Protein AF-A0A1I3KRQ9-F1 (afdb_monomer)

Organism: NCBI:txid163

Solvent-accessible surface area (backbone atoms only — not comparable to full-atom values): 11191 Å² total; per-residue (Å²): 138,81,68,93,77,85,56,80,88,85,50,60,51,63,89,48,97,87,51,89,76,46,45,77,52,62,78,90,46,48,70,56,54,50,51,55,53,48,51,56,50,50,58,53,49,50,56,52,51,53,54,51,50,55,53,50,52,52,50,43,45,51,74,69,71,41,95,78,37,89,73,39,72,62,50,58,58,73,72,45,56,69,77,57,49,76,75,56,83,71,96,55,71,44,75,67,53,45,51,49,56,63,68,68,60,85,80,77,56,81,84,78,61,94,88,55,74,91,39,64,32,91,88,68,48,77,45,95,42,73,69,51,34,54,49,53,42,48,34,55,75,68,72,46,64,70,41,72,29,51,71,39,77,43,97,86,78,48,76,44,66,44,70,72,46,48,81,79,71,55,73,73,67,78,79,116

pLDDT: mean 82.42, std 13.9, range [33.38, 98.5]

Foldseek 3Di:
DDDPPPDDDWDFDDPDPPDPPHHTDDPVVVVVVVVVVVVVVVVVVVVVVVVVVVVVVVVCVQAPVDPPRPNPLLVVLVPDDPVVNVVDDRPDDHPVRLLVVVLPDDDDADDDDPPQDQDAEPVGDGARDPVLNVVRNVCVVVVFRKDAQDWDQDPPRDTDTDRIDTPVRVVVVVPD

Mean predicted aligned error: 13.23 Å

Secondary structure (DSSP, 8-state):
---SSSSPPPEEE--STT-SS-EEEPGGGHHHHHHHHHHHHHHHHHHHHHHHHHHHHHHHIIIII-TT-TT-HHHHHHTS-HHHHTT---SS--HHHHHHHHHH-----PPPPTTS--EE-TT--EES-HHHHHHHHHHHHTT--EEES-EEEETTTEEEE-SEEEGGGGTTSS--

Structure (mmCIF, N/CA/C/O backbone):
data_AF-A0A1I3KRQ9-F1
#
_entry.id   AF-A0A1I3KRQ9-F1
#
loop_
_atom_site.group_PDB
_atom_site.id
_atom_site.type_symbol
_atom_site.label_atom_id
_atom_site.label_alt_id
_atom_site.label_comp_id
_atom_site.label_asym_id
_atom_site.label_entity_id
_atom_site.label_seq_id
_atom_site.pdbx_PDB_ins_code
_atom_site.Cartn_x
_atom_site.Cartn_y
_atom_site.Cartn_z
_atom_site.occupancy
_atom_site.B_iso_or_equiv
_atom_site.auth_seq_id
_atom_site.auth_comp_id
_atom_site.auth_asym_id
_atom_site.auth_atom_id
_atom_site.pdbx_PDB_model_num
ATOM 1 N N . MET A 1 1 ? -36.639 0.432 21.878 1.00 46.69 1 MET A N 1
ATOM 2 C CA . MET A 1 1 ? -37.384 -0.088 23.045 1.00 46.69 1 MET A CA 1
ATOM 3 C C . MET A 1 1 ? -38.781 0.508 23.009 1.00 46.69 1 MET A C 1
ATOM 5 O O . MET A 1 1 ? -38.935 1.674 23.346 1.00 46.69 1 MET A O 1
ATOM 9 N N . HIS A 1 2 ? -39.766 -0.253 22.535 1.00 47.41 2 HIS A N 1
ATOM 10 C CA . HIS A 1 2 ? -41.178 0.102 22.685 1.00 47.41 2 HIS A CA 1
ATOM 11 C C . HIS A 1 2 ? -41.722 -0.601 23.939 1.00 47.41 2 HIS A C 1
ATOM 13 O O . HIS A 1 2 ? -41.336 -1.747 24.175 1.00 47.41 2 HIS A O 1
ATOM 19 N N . PRO A 1 3 ? -42.541 0.062 24.774 1.00 51.75 3 PRO A N 1
ATOM 20 C CA . PRO A 1 3 ? -43.090 -0.562 25.968 1.00 51.75 3 PRO A CA 1
ATOM 21 C C . PRO A 1 3 ? -44.194 -1.557 25.594 1.00 51.75 3 PRO A C 1
ATOM 23 O O . PRO A 1 3 ? -45.058 -1.243 24.781 1.00 51.75 3 PRO A O 1
ATOM 26 N N . VAL A 1 4 ? -44.153 -2.737 26.214 1.00 57.66 4 VAL A N 1
ATOM 27 C CA . VAL A 1 4 ? -45.067 -3.863 25.957 1.00 57.66 4 VAL A CA 1
ATOM 28 C C . VAL A 1 4 ? -46.443 -3.666 26.626 1.00 57.66 4 VAL A C 1
ATOM 30 O O . VAL A 1 4 ? -47.417 -4.215 26.138 1.00 57.66 4 VAL A O 1
ATOM 33 N N . ASP A 1 5 ? -46.569 -2.789 27.638 1.00 66.31 5 ASP A N 1
ATOM 34 C CA . ASP A 1 5 ? -47.784 -2.704 28.482 1.00 66.31 5 ASP A CA 1
ATOM 35 C C . ASP A 1 5 ? -48.320 -1.276 28.742 1.00 66.31 5 ASP A C 1
ATOM 37 O O . ASP A 1 5 ? -48.966 -1.013 29.757 1.00 66.31 5 ASP A O 1
ATOM 41 N N . GLY A 1 6 ? -48.013 -0.291 27.889 1.00 73.19 6 GLY A N 1
ATOM 42 C CA . GLY A 1 6 ? -48.533 1.087 28.028 1.00 73.19 6 GLY A CA 1
ATOM 43 C C . GLY A 1 6 ? -48.025 1.888 29.245 1.00 73.19 6 GLY A C 1
ATOM 44 O O . GLY A 1 6 ? -48.286 3.086 29.349 1.00 73.19 6 GLY A O 1
ATOM 45 N N . ARG A 1 7 ? -47.252 1.273 30.150 1.00 75.81 7 ARG A N 1
ATOM 46 C CA . ARG A 1 7 ? -46.563 1.960 31.253 1.00 75.81 7 ARG A CA 1
ATOM 47 C C . ARG A 1 7 ? -45.268 2.617 30.760 1.00 75.81 7 ARG A C 1
ATOM 49 O O . ARG A 1 7 ? -44.547 2.019 29.957 1.00 75.81 7 ARG A O 1
ATOM 56 N N . PRO A 1 8 ? -44.936 3.831 31.237 1.00 79.00 8 PRO A N 1
ATOM 57 C CA . PRO A 1 8 ? -43.687 4.478 30.870 1.00 79.00 8 PRO A CA 1
ATOM 58 C C . PRO A 1 8 ? -42.493 3.660 31.392 1.00 79.00 8 PRO A C 1
ATOM 60 O O . PRO A 1 8 ? -42.564 3.118 32.498 1.00 79.00 8 PRO A O 1
ATOM 63 N N . PRO A 1 9 ? -41.392 3.579 30.627 1.00 84.94 9 PRO A N 1
ATOM 64 C CA . PRO A 1 9 ? -40.200 2.859 31.054 1.00 84.94 9 PRO A CA 1
ATOM 65 C C . PRO A 1 9 ? -39.627 3.463 32.342 1.00 84.94 9 PRO A C 1
ATOM 67 O O . PRO A 1 9 ? -39.559 4.687 32.491 1.00 84.94 9 PRO A O 1
ATOM 70 N N . GLN A 1 10 ? -39.211 2.592 33.261 1.00 89.12 10 GLN A N 1
ATOM 71 C CA . GLN A 1 10 ? -38.511 2.952 34.493 1.00 89.12 10 GLN A CA 1
ATOM 72 C C . GLN A 1 10 ? -37.015 2.696 34.319 1.00 89.12 10 GLN A C 1
ATOM 74 O O . GLN A 1 10 ? -36.618 1.723 33.678 1.00 89.12 10 GLN A O 1
ATOM 79 N N . PHE A 1 11 ? -36.186 3.574 34.879 1.00 91.12 11 PHE A N 1
ATOM 80 C CA . PHE A 1 11 ? -34.734 3.507 34.750 1.00 91.12 11 PHE A CA 1
ATOM 81 C C . PHE A 1 11 ? -34.100 3.326 36.123 1.00 91.12 11 PHE A C 1
ATOM 83 O O . PHE A 1 11 ? -34.493 3.989 37.080 1.00 91.12 11 PHE A O 1
ATOM 90 N N . TYR A 1 12 ? -33.101 2.455 36.198 1.00 90.94 12 TYR A N 1
ATOM 91 C CA . TYR A 1 12 ? -32.351 2.157 37.413 1.00 90.94 12 TYR A CA 1
ATOM 92 C C . TYR A 1 12 ? -30.858 2.337 37.128 1.00 90.94 12 TYR A C 1
ATOM 94 O O . TYR A 1 12 ? -30.375 1.969 36.057 1.00 90.94 12 TYR A O 1
ATOM 102 N N . HIS A 1 13 ? -30.128 2.938 38.066 1.00 90.38 13 HIS A N 1
ATOM 103 C CA . HIS A 1 13 ? -28.681 3.099 38.009 1.00 90.38 13 HIS A CA 1
ATOM 104 C C . HIS A 1 13 ? -28.016 2.009 38.844 1.00 90.38 13 HIS A C 1
ATOM 106 O O . HIS A 1 13 ? -28.200 1.962 40.058 1.00 90.38 13 HIS A O 1
ATOM 112 N N . ILE A 1 14 ? -27.218 1.163 38.199 1.00 88.62 14 ILE A N 1
ATOM 113 C CA . ILE A 1 14 ? -26.422 0.133 38.867 1.00 88.62 14 ILE A CA 1
ATOM 114 C C . ILE A 1 14 ? -24.979 0.631 38.937 1.00 88.62 14 ILE A C 1
ATOM 116 O O . ILE A 1 14 ? -24.331 0.821 37.908 1.00 88.62 14 ILE A O 1
ATOM 120 N N . THR A 1 15 ? -24.478 0.869 40.146 1.00 86.12 15 THR A N 1
ATOM 121 C CA . THR A 1 15 ? -23.106 1.354 40.386 1.00 86.12 15 THR A CA 1
ATOM 122 C C . THR A 1 15 ? -22.155 0.243 40.820 1.00 86.12 15 THR A C 1
ATOM 124 O O . THR A 1 15 ? -20.948 0.357 40.612 1.00 86.12 15 THR A O 1
ATOM 127 N N . ASN A 1 16 ? -22.685 -0.840 41.391 1.00 86.00 16 ASN A N 1
ATOM 128 C CA . ASN A 1 16 ? -21.923 -2.012 41.797 1.00 86.00 16 ASN A CA 1
ATOM 129 C C . ASN A 1 16 ? -22.242 -3.187 40.858 1.00 86.00 16 ASN A C 1
ATOM 131 O O . ASN A 1 16 ? -23.406 -3.562 40.757 1.00 86.00 16 ASN A O 1
ATOM 135 N N . PRO A 1 17 ? -21.242 -3.829 40.228 1.00 79.25 17 PRO A N 1
ATOM 136 C CA . PRO A 1 17 ? -21.456 -4.997 39.371 1.00 79.25 17 PRO A CA 1
ATOM 137 C C . PRO A 1 17 ? -22.166 -6.185 40.044 1.00 79.25 17 PRO A C 1
ATOM 139 O O . PRO A 1 17 ? -22.660 -7.062 39.344 1.00 79.25 17 PRO A O 1
ATOM 142 N N . LYS A 1 18 ? -22.185 -6.246 41.385 1.00 85.94 18 LYS A N 1
ATOM 143 C CA . LYS A 1 18 ? -22.876 -7.288 42.167 1.00 85.94 18 LYS A CA 1
ATOM 144 C C . LYS A 1 18 ? -24.315 -6.925 42.559 1.00 85.94 18 LYS A C 1
ATOM 146 O O . LYS A 1 18 ? -24.990 -7.747 43.170 1.00 85.94 18 LYS A O 1
ATOM 151 N N . ASP A 1 19 ? -24.758 -5.703 42.272 1.00 83.38 19 ASP A N 1
ATOM 152 C CA . ASP A 1 19 ? -26.120 -5.250 42.538 1.00 83.38 19 ASP A CA 1
ATOM 153 C C . ASP A 1 19 ? -26.996 -5.481 41.301 1.00 83.38 19 ASP A C 1
ATOM 155 O O . ASP A 1 19 ? -26.718 -4.965 40.220 1.00 83.38 19 ASP A O 1
ATOM 159 N N . PHE A 1 20 ? -28.052 -6.274 41.468 1.00 76.81 20 PHE A N 1
ATOM 160 C CA . PHE A 1 20 ? -29.004 -6.605 40.406 1.00 76.81 20 PHE A CA 1
ATOM 161 C C . PHE A 1 20 ? -30.272 -5.744 40.446 1.00 76.81 20 PHE A C 1
ATOM 163 O O . PHE A 1 20 ? -31.041 -5.761 39.487 1.00 76.81 20 PHE A O 1
ATOM 170 N N . ASN A 1 21 ? -30.493 -4.998 41.533 1.00 83.81 21 ASN A N 1
ATOM 171 C CA . ASN A 1 21 ? -31.710 -4.215 41.744 1.00 83.81 21 ASN A CA 1
ATOM 172 C C . ASN A 1 21 ? -31.504 -2.740 41.375 1.00 83.81 21 ASN A C 1
ATOM 174 O O . ASN A 1 21 ? -32.405 -2.124 40.806 1.00 83.81 21 ASN A O 1
ATOM 178 N N . GLY A 1 22 ? -30.313 -2.190 41.632 1.00 86.00 22 GLY A N 1
ATOM 179 C CA . GLY A 1 22 ? -29.959 -0.813 41.294 1.00 86.00 22 GLY A CA 1
ATOM 180 C C . GLY A 1 22 ? -30.810 0.246 42.003 1.00 86.00 22 GLY A C 1
ATOM 181 O O . GLY A 1 22 ? -31.779 -0.033 42.710 1.00 86.00 22 GLY A O 1
ATOM 182 N N . THR A 1 23 ? -30.467 1.513 41.783 1.00 90.56 23 THR A N 1
ATOM 183 C CA . THR A 1 23 ? -31.195 2.650 42.362 1.00 90.56 23 THR A CA 1
ATOM 184 C C . THR A 1 23 ? -32.102 3.286 41.318 1.00 90.56 23 THR A C 1
ATOM 186 O O . THR A 1 23 ? -31.624 3.725 40.272 1.00 90.56 23 THR A O 1
ATOM 189 N N . TYR A 1 24 ? -33.404 3.377 41.598 1.00 92.00 24 TYR A N 1
ATOM 190 C CA . TYR A 1 24 ? -34.361 4.034 40.703 1.00 92.00 24 TYR A CA 1
ATOM 191 C C . TYR A 1 24 ? -33.957 5.487 40.406 1.00 92.00 24 TYR A C 1
ATOM 193 O O . TYR A 1 24 ? -33.644 6.258 41.316 1.00 92.00 24 TYR A O 1
ATOM 201 N N . ILE A 1 25 ? -34.002 5.870 39.128 1.00 92.25 25 ILE A N 1
ATOM 202 C CA . ILE A 1 25 ? -33.733 7.230 38.660 1.00 92.25 25 ILE A CA 1
ATOM 203 C C . ILE A 1 25 ? -35.068 7.914 38.327 1.00 92.25 25 ILE A C 1
ATOM 205 O O . ILE A 1 25 ? -35.750 7.509 37.380 1.00 92.25 25 ILE A O 1
ATOM 209 N N . PRO A 1 26 ? -35.442 8.992 39.040 1.00 91.75 26 PRO A N 1
ATOM 210 C CA . PRO A 1 26 ? -36.660 9.735 38.751 1.00 91.75 26 PRO A CA 1
ATOM 211 C C . PRO A 1 26 ? -36.655 10.343 37.348 1.00 91.75 26 PRO A C 1
ATOM 213 O O . PRO A 1 26 ? -35.639 10.849 36.869 1.00 91.75 26 PRO A O 1
ATOM 216 N N . ARG A 1 27 ? -37.836 10.419 36.725 1.00 88.06 27 ARG A N 1
ATOM 217 C CA . ARG A 1 27 ? -38.019 10.976 35.372 1.00 88.06 27 ARG A CA 1
ATOM 218 C C . ARG A 1 27 ? -37.551 12.430 35.226 1.00 88.06 27 ARG A C 1
ATOM 220 O O . ARG A 1 27 ? -37.136 12.823 34.141 1.00 88.0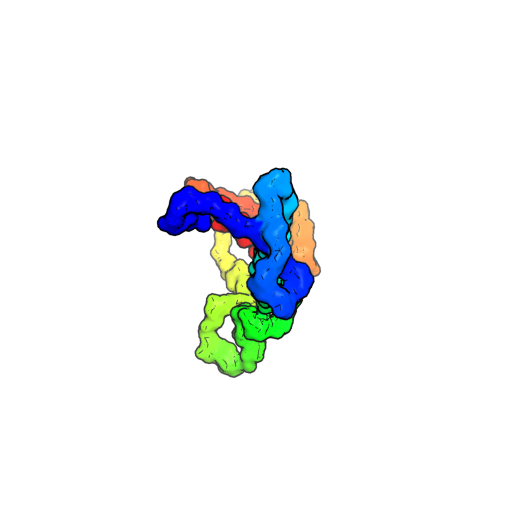6 27 ARG A O 1
ATOM 227 N N . ALA A 1 28 ? -37.564 13.211 36.308 1.00 92.25 28 ALA A N 1
ATOM 228 C CA . ALA A 1 28 ? -37.019 14.572 36.335 1.00 92.25 28 ALA A CA 1
ATOM 229 C C . ALA A 1 28 ? -35.516 14.620 35.989 1.00 92.25 28 ALA A C 1
ATOM 231 O O . ALA A 1 28 ? -35.032 15.615 35.459 1.00 92.25 28 ALA A O 1
ATOM 232 N N . GLN A 1 29 ? -34.783 13.523 36.211 1.00 93.56 29 GLN A N 1
ATOM 233 C CA . GLN A 1 29 ? -33.359 13.390 35.897 1.00 93.56 29 GLN A CA 1
ATOM 234 C C . GLN A 1 29 ? -33.117 12.800 34.495 1.00 93.56 29 GLN A C 1
ATOM 236 O O . GLN A 1 29 ? -32.121 12.120 34.251 1.00 93.56 29 GLN A O 1
ATOM 241 N N . ILE A 1 30 ? -34.008 13.062 33.534 1.00 91.00 30 ILE A N 1
ATOM 242 C CA . ILE A 1 30 ? -33.896 12.543 32.160 1.00 91.00 30 ILE A CA 1
ATOM 243 C C . ILE A 1 30 ? -32.568 12.904 31.480 1.00 91.00 30 ILE A C 1
ATOM 245 O O . ILE A 1 30 ? -32.048 12.127 30.682 1.00 91.00 30 ILE A O 1
ATOM 249 N N . SER A 1 31 ? -31.985 14.059 31.812 1.00 94.44 31 SER A N 1
ATOM 250 C CA . SER A 1 31 ? -30.666 14.470 31.323 1.00 94.44 31 SER A CA 1
ATOM 251 C C . SER A 1 31 ? -29.559 13.524 31.799 1.00 94.44 31 SER A C 1
ATOM 253 O O . SER A 1 31 ? -28.676 13.175 31.017 1.00 94.44 31 SER A O 1
ATOM 255 N N . PHE A 1 32 ? -29.629 13.058 33.047 1.00 93.88 32 PHE A N 1
ATOM 256 C CA . PHE A 1 32 ? -28.709 12.070 33.605 1.00 93.88 32 PHE A CA 1
ATOM 257 C C . PHE A 1 32 ? -28.902 10.693 32.955 1.00 93.88 32 PHE A C 1
ATOM 259 O O . PHE A 1 32 ? -27.924 10.081 32.530 1.00 93.88 32 PHE A O 1
ATOM 266 N N . ILE A 1 33 ? -30.155 10.260 32.764 1.00 93.00 33 ILE A N 1
ATOM 267 C CA . ILE A 1 33 ? -30.488 9.006 32.062 1.00 93.00 33 ILE A CA 1
ATOM 268 C C . ILE A 1 33 ? -29.899 9.001 30.643 1.00 93.00 33 ILE A C 1
ATOM 270 O O . ILE A 1 33 ? -29.242 8.039 30.250 1.00 93.00 33 ILE A O 1
ATOM 274 N N . LYS A 1 34 ? -30.068 10.097 29.888 1.00 94.50 34 LYS A N 1
ATOM 275 C CA . LYS A 1 34 ? -29.493 10.242 28.540 1.00 94.50 34 LYS A CA 1
ATOM 276 C C . LYS A 1 34 ? -27.967 10.145 28.551 1.00 94.50 34 LYS A C 1
ATOM 278 O O . LYS A 1 34 ? -27.408 9.455 27.708 1.00 94.50 34 LYS A O 1
ATOM 283 N N . LYS A 1 35 ? -27.295 10.792 29.512 1.00 96.38 35 LYS A N 1
ATOM 284 C CA . LYS A 1 35 ? -25.828 10.721 29.647 1.00 96.38 35 LYS A CA 1
ATOM 285 C C . LYS A 1 35 ? -25.343 9.302 29.949 1.00 96.38 35 LYS A C 1
ATOM 287 O O . LYS A 1 35 ? -24.351 8.875 29.367 1.00 96.38 35 LYS A O 1
ATOM 292 N N . LEU A 1 36 ? -26.035 8.567 30.822 1.00 94.19 36 LEU A N 1
ATOM 293 C CA . LEU A 1 36 ? -25.704 7.168 31.116 1.00 94.19 36 LEU A CA 1
ATOM 294 C C . LEU A 1 36 ? -25.883 6.271 29.888 1.00 94.19 36 LEU A C 1
ATOM 296 O O . LEU A 1 36 ? -24.985 5.497 29.567 1.00 94.19 36 LEU A O 1
ATOM 300 N N . ALA A 1 37 ? -27.005 6.414 29.179 1.00 93.50 37 ALA A N 1
ATOM 301 C CA . ALA A 1 37 ? -27.263 5.660 27.956 1.00 93.50 37 ALA A CA 1
ATOM 302 C C . ALA A 1 37 ? -26.220 5.963 26.867 1.00 93.50 37 ALA A C 1
ATOM 304 O O . ALA A 1 37 ? -25.706 5.041 26.237 1.00 93.50 37 ALA A O 1
ATOM 305 N N . GLN A 1 38 ? -25.860 7.239 26.692 1.00 97.31 38 GLN A N 1
ATOM 306 C CA . GLN A 1 38 ? -24.826 7.648 25.743 1.00 97.31 38 GLN A CA 1
ATOM 307 C C . GLN A 1 38 ? -23.463 7.057 26.115 1.00 97.31 38 GLN A C 1
ATOM 309 O O . GLN A 1 38 ? -22.798 6.485 25.264 1.00 97.31 38 GLN A O 1
ATOM 314 N N . LYS A 1 39 ? -23.079 7.106 27.397 1.00 96.06 39 LYS A N 1
ATOM 315 C CA . LYS A 1 39 ? -21.829 6.505 27.879 1.00 96.06 39 LYS A CA 1
ATOM 316 C C . LYS A 1 39 ? -21.749 5.007 27.560 1.00 96.06 39 LYS A C 1
ATOM 318 O O . LYS A 1 39 ? -20.704 4.549 27.112 1.00 96.06 39 LYS A O 1
ATOM 323 N N . ASP A 1 40 ? -22.813 4.239 27.803 1.00 94.31 40 ASP A N 1
ATOM 324 C CA . ASP A 1 40 ? -22.831 2.801 27.486 1.00 94.31 40 ASP A CA 1
ATOM 325 C C . ASP A 1 40 ? -22.696 2.547 25.977 1.00 94.31 40 ASP A C 1
ATOM 327 O O . ASP A 1 40 ? -21.906 1.698 25.553 1.00 94.31 40 ASP A O 1
ATOM 331 N N . TYR A 1 41 ? -23.415 3.324 25.162 1.00 97.50 41 TYR A N 1
ATOM 332 C CA . TYR A 1 41 ? -23.300 3.271 23.708 1.00 97.50 41 TYR A CA 1
ATOM 333 C C . TYR A 1 41 ? -21.873 3.588 23.236 1.00 97.50 41 TYR A C 1
ATOM 335 O O . TYR A 1 41 ? -21.283 2.797 22.499 1.00 97.50 41 TYR A O 1
ATOM 343 N N . ASP A 1 42 ? -21.289 4.688 23.712 1.00 98.31 42 ASP A N 1
ATOM 344 C CA . ASP A 1 42 ? -19.945 5.132 23.334 1.00 98.31 42 ASP A CA 1
ATOM 345 C C . ASP A 1 42 ? -18.884 4.100 23.726 1.00 98.31 42 ASP A C 1
ATOM 347 O O . ASP A 1 42 ? -17.990 3.799 22.939 1.00 98.31 42 ASP A O 1
ATOM 351 N N . LEU A 1 43 ? -18.996 3.481 24.908 1.00 97.62 43 LEU A N 1
ATOM 352 C CA . LEU A 1 43 ? -18.077 2.421 25.336 1.00 97.62 43 LEU A CA 1
ATOM 353 C C . LEU A 1 43 ? -18.135 1.192 24.421 1.00 97.62 43 LEU A C 1
ATOM 355 O O . LEU A 1 43 ? -17.101 0.580 24.141 1.00 97.62 43 LEU A O 1
ATOM 359 N N . LYS A 1 44 ? -19.327 0.818 23.943 1.00 97.94 44 LYS A N 1
ATOM 360 C CA . LYS A 1 44 ? -19.487 -0.270 22.964 1.00 97.94 44 LYS A CA 1
ATOM 361 C C . LYS A 1 44 ? -18.921 0.132 21.605 1.00 97.94 44 LYS A C 1
ATOM 363 O O . LYS A 1 44 ? -18.185 -0.651 21.005 1.00 97.94 44 LYS A O 1
ATOM 368 N N . LEU A 1 45 ? -19.202 1.355 21.160 1.00 98.19 45 LEU A N 1
ATOM 369 C CA . LEU A 1 45 ? -18.690 1.902 19.908 1.00 98.19 45 LEU A CA 1
ATOM 370 C C . LEU A 1 45 ? -17.158 1.942 19.899 1.00 98.19 45 LEU A C 1
ATOM 372 O O . LEU A 1 45 ? -16.550 1.464 18.947 1.00 98.19 45 LEU A O 1
ATOM 376 N N . ILE A 1 46 ? -16.524 2.413 20.977 1.00 98.50 46 ILE A N 1
ATOM 377 C CA . ILE A 1 46 ? -15.061 2.438 21.119 1.00 98.50 46 ILE A CA 1
ATOM 378 C C . ILE A 1 46 ? -14.472 1.037 20.940 1.00 98.50 46 ILE A C 1
ATOM 380 O O . ILE A 1 46 ? -13.502 0.882 20.203 1.00 98.50 46 ILE A O 1
ATOM 384 N N . LYS A 1 47 ? -15.059 0.001 21.554 1.00 98.00 47 LYS A N 1
ATOM 385 C CA . LYS A 1 47 ? -14.571 -1.381 21.395 1.00 98.00 47 LYS A CA 1
ATOM 386 C C . LYS A 1 47 ? -14.637 -1.852 19.941 1.00 98.00 47 LYS A C 1
ATOM 388 O O . LYS A 1 47 ? -13.700 -2.499 19.474 1.00 98.00 47 LYS A O 1
ATOM 393 N N . ILE A 1 48 ? -15.724 -1.521 19.240 1.00 98.25 48 ILE A N 1
ATOM 394 C CA . ILE A 1 48 ? -15.909 -1.851 17.820 1.00 98.25 48 ILE A CA 1
ATOM 395 C C . ILE A 1 48 ? -14.867 -1.119 16.970 1.00 98.25 48 ILE A C 1
ATOM 397 O O . ILE A 1 48 ? -14.139 -1.760 16.215 1.00 98.25 48 ILE A O 1
ATOM 401 N N . LEU A 1 49 ? -14.740 0.198 17.140 1.00 98.25 49 LEU A N 1
ATOM 402 C CA . LEU A 1 49 ? -13.787 1.019 16.391 1.00 98.25 49 LEU A CA 1
ATOM 403 C C . LEU A 1 49 ? -12.342 0.569 16.636 1.00 98.25 49 LEU A C 1
ATOM 405 O O . LEU A 1 49 ? -11.573 0.424 15.694 1.00 98.25 49 LEU A O 1
ATOM 409 N N . GLN A 1 50 ? -11.976 0.251 17.879 1.00 98.25 50 GLN A N 1
ATOM 410 C CA . GLN A 1 50 ? -10.651 -0.284 18.201 1.00 98.25 50 GLN A CA 1
ATOM 411 C C . GLN A 1 50 ? -10.378 -1.632 17.520 1.00 98.25 50 GLN A C 1
ATOM 413 O O . GLN A 1 50 ? -9.247 -1.895 17.116 1.00 98.25 50 GLN A O 1
ATOM 418 N N . ALA A 1 51 ? -11.383 -2.504 17.400 1.00 97.62 51 ALA A N 1
ATOM 419 C CA . ALA A 1 51 ? -11.231 -3.761 16.670 1.00 97.62 51 ALA A CA 1
ATOM 420 C C . ALA A 1 51 ? -11.032 -3.526 15.166 1.00 97.62 51 ALA A C 1
ATOM 422 O O . ALA A 1 51 ? -10.195 -4.192 14.560 1.00 97.62 51 ALA A O 1
ATOM 423 N N . GLN A 1 52 ? -11.750 -2.558 14.591 1.00 97.69 52 GLN A N 1
ATOM 424 C CA . GLN A 1 52 ? -11.599 -2.168 13.188 1.00 97.69 52 GLN A CA 1
ATOM 425 C C . GLN A 1 52 ? -10.218 -1.571 12.905 1.00 97.69 52 GLN A C 1
ATOM 427 O O . GLN A 1 52 ? -9.561 -2.011 11.967 1.00 97.69 52 GLN A O 1
ATOM 432 N N . VAL A 1 53 ? -9.742 -0.647 13.747 1.00 97.94 53 VAL A N 1
ATOM 433 C CA . VAL A 1 53 ? -8.397 -0.060 13.625 1.00 97.94 53 VAL A CA 1
ATOM 434 C C . VAL A 1 53 ? -7.329 -1.153 13.652 1.00 97.94 53 VAL A C 1
ATOM 436 O O . VAL A 1 53 ? -6.551 -1.257 12.713 1.00 97.94 53 VAL A O 1
ATOM 439 N N . ARG A 1 54 ? -7.371 -2.068 14.633 1.00 96.81 54 ARG A N 1
ATOM 440 C CA . ARG A 1 54 ? -6.421 -3.196 14.695 1.00 96.81 54 ARG A CA 1
ATOM 441 C C . ARG A 1 54 ? -6.442 -4.082 13.446 1.00 96.81 54 ARG A C 1
ATOM 443 O O . ARG A 1 54 ? -5.406 -4.618 13.062 1.00 96.81 54 ARG A O 1
ATOM 450 N N . ALA A 1 55 ? -7.613 -4.292 12.844 1.00 95.06 55 ALA A N 1
ATOM 451 C CA . ALA A 1 55 ? -7.730 -5.090 11.626 1.00 95.06 55 ALA A CA 1
ATOM 452 C C . ALA A 1 55 ? -7.095 -4.380 10.420 1.00 95.06 55 ALA A C 1
ATOM 454 O O . ALA A 1 55 ? -6.397 -5.026 9.638 1.00 95.06 55 ALA A O 1
ATOM 455 N 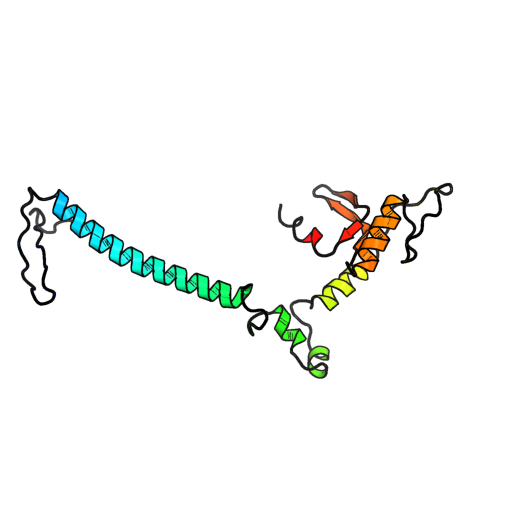N . LEU A 1 56 ? -7.302 -3.066 10.298 1.00 93.81 56 LEU A N 1
ATOM 456 C CA . LEU A 1 56 ? -6.693 -2.247 9.251 1.00 93.81 56 LEU A CA 1
ATOM 457 C C . LEU A 1 56 ? -5.174 -2.154 9.417 1.00 93.81 56 LEU A C 1
ATOM 459 O O . LEU A 1 56 ? -4.459 -2.390 8.448 1.00 93.81 56 LEU A O 1
ATOM 463 N N . ASP A 1 57 ? -4.683 -1.913 10.633 1.00 91.38 57 ASP A N 1
ATOM 464 C CA . ASP A 1 57 ? -3.244 -1.875 10.924 1.00 91.38 57 ASP A CA 1
ATOM 465 C C . ASP A 1 57 ? -2.573 -3.197 10.535 1.00 91.38 57 ASP A C 1
ATOM 467 O O . ASP A 1 57 ? -1.563 -3.214 9.836 1.00 91.38 57 ASP A O 1
ATOM 471 N N . LYS A 1 58 ? -3.196 -4.331 10.885 1.00 87.62 58 LYS A N 1
ATOM 472 C CA . LYS A 1 58 ? -2.702 -5.657 10.495 1.00 87.62 58 LYS A CA 1
ATOM 473 C C . LYS A 1 58 ? -2.662 -5.839 8.974 1.00 87.62 58 LYS A C 1
ATOM 475 O O . LYS A 1 58 ? -1.726 -6.448 8.460 1.00 87.62 58 LYS A O 1
ATOM 480 N N . LEU A 1 59 ? -3.671 -5.348 8.254 1.00 86.50 59 LEU A N 1
ATOM 481 C CA . LEU A 1 59 ? -3.712 -5.425 6.792 1.00 86.50 59 LEU A CA 1
ATOM 482 C C . LEU A 1 59 ? -2.595 -4.586 6.159 1.00 86.50 59 LEU A C 1
ATOM 484 O O . LEU A 1 59 ? -1.913 -5.061 5.247 1.00 86.50 59 LEU A O 1
ATOM 488 N N . ILE A 1 60 ? -2.395 -3.366 6.660 1.00 85.12 60 ILE A N 1
ATOM 489 C CA . ILE A 1 60 ? -1.322 -2.463 6.232 1.00 85.12 60 ILE A CA 1
ATOM 490 C C . ILE A 1 60 ? 0.042 -3.103 6.503 1.00 85.12 60 ILE A C 1
ATOM 492 O O . ILE A 1 60 ? 0.885 -3.134 5.609 1.00 85.12 60 ILE A O 1
ATOM 496 N N . ASP A 1 61 ? 0.246 -3.695 7.678 1.00 80.94 61 ASP A N 1
ATOM 497 C CA . ASP A 1 61 ? 1.509 -4.348 8.034 1.00 80.94 61 ASP A CA 1
ATOM 498 C C . ASP A 1 61 ? 1.849 -5.536 7.132 1.00 80.94 61 ASP A C 1
ATOM 500 O O . ASP A 1 61 ? 3.012 -5.732 6.767 1.00 80.94 61 ASP A O 1
ATOM 504 N N . ILE A 1 62 ? 0.839 -6.322 6.758 1.00 74.56 62 ILE A N 1
ATOM 505 C CA . ILE A 1 62 ? 0.992 -7.455 5.840 1.00 74.56 62 ILE A CA 1
ATOM 506 C C . ILE A 1 62 ? 1.302 -6.976 4.414 1.00 74.56 62 ILE A C 1
ATOM 508 O O . ILE A 1 62 ? 2.121 -7.593 3.729 1.00 74.56 62 ILE A O 1
ATOM 512 N N . SER A 1 63 ? 0.664 -5.890 3.972 1.00 70.12 63 SER A N 1
ATOM 513 C CA . SER A 1 63 ? 0.651 -5.493 2.556 1.00 70.12 63 SER A CA 1
ATOM 514 C C . SER A 1 63 ? 1.715 -4.447 2.198 1.00 70.12 63 SER A C 1
ATOM 516 O O . SER A 1 63 ? 2.299 -4.504 1.119 1.00 70.12 63 SER A O 1
ATOM 518 N N . LEU A 1 64 ? 1.988 -3.492 3.090 1.00 68.75 64 LEU A N 1
ATOM 519 C CA . LEU A 1 64 ? 2.741 -2.268 2.791 1.00 68.75 64 LEU A CA 1
ATOM 520 C C . LEU A 1 64 ? 4.013 -2.132 3.637 1.00 68.75 64 LEU A C 1
ATOM 522 O O . LEU A 1 64 ? 5.072 -1.832 3.088 1.00 68.75 64 LEU A O 1
ATOM 526 N N . SER A 1 65 ? 3.938 -2.377 4.949 1.00 61.09 65 SER A N 1
ATOM 527 C CA . SER A 1 65 ? 4.989 -1.931 5.881 1.00 61.09 65 SER A CA 1
ATOM 528 C C . SER A 1 65 ? 6.236 -2.815 5.935 1.00 61.09 65 SER A C 1
ATOM 530 O O . SER A 1 65 ? 7.293 -2.342 6.348 1.00 61.09 65 SER A O 1
ATOM 532 N N . LYS A 1 66 ? 6.152 -4.098 5.556 1.00 61.28 66 LYS A N 1
ATOM 533 C CA . LYS A 1 66 ? 7.288 -5.024 5.693 1.00 61.28 66 LYS A CA 1
ATOM 534 C C . LYS A 1 66 ? 7.905 -5.371 4.336 1.00 61.28 66 LYS A C 1
ATOM 536 O O . LYS A 1 66 ? 7.245 -6.045 3.539 1.00 61.28 66 LYS A O 1
ATOM 541 N N . PRO A 1 67 ? 9.165 -4.969 4.064 1.00 56.97 67 PRO A N 1
ATOM 542 C CA . PRO A 1 67 ? 9.871 -5.392 2.858 1.00 56.97 67 PRO A CA 1
ATOM 543 C C . PRO A 1 67 ? 10.051 -6.913 2.813 1.00 56.97 67 PRO A C 1
ATOM 545 O O . PRO A 1 67 ? 10.068 -7.460 1.723 1.00 56.97 67 PRO A O 1
ATOM 548 N N . ASP A 1 68 ? 10.058 -7.598 3.961 1.00 56.06 68 ASP A N 1
ATOM 549 C CA . ASP A 1 68 ? 10.219 -9.056 4.043 1.00 56.06 68 ASP A CA 1
ATOM 550 C C . ASP A 1 68 ? 8.912 -9.836 4.246 1.00 56.06 68 ASP A C 1
ATOM 552 O O . ASP A 1 68 ? 8.953 -11.044 4.488 1.00 56.06 68 ASP A O 1
ATOM 556 N N . SER A 1 69 ? 7.749 -9.188 4.121 1.00 60.12 69 SER A N 1
ATOM 557 C CA . SER A 1 69 ? 6.447 -9.863 4.189 1.00 60.12 69 SER A CA 1
ATOM 558 C C . SER A 1 69 ? 6.395 -11.043 3.209 1.00 60.12 69 SER A C 1
ATOM 560 O O . SER A 1 69 ? 6.432 -10.860 1.994 1.00 60.12 69 SER A O 1
ATOM 562 N N . GLU A 1 70 ? 6.281 -12.267 3.738 1.00 58.41 70 GLU A N 1
ATOM 563 C CA . GLU A 1 70 ? 6.132 -13.511 2.960 1.00 58.41 70 GLU A CA 1
ATOM 564 C C . GLU A 1 70 ? 4.887 -13.516 2.058 1.00 58.41 70 GLU A C 1
ATOM 566 O O . GLU A 1 70 ? 4.740 -14.383 1.201 1.00 58.41 70 GLU A O 1
ATOM 571 N N . LEU A 1 71 ? 3.991 -12.544 2.244 1.00 63.31 71 LEU A N 1
ATOM 572 C CA . LEU A 1 71 ? 2.702 -12.445 1.572 1.00 63.31 71 LEU A CA 1
ATOM 573 C C . LEU A 1 71 ? 2.723 -11.497 0.361 1.00 63.31 71 LEU A C 1
ATOM 575 O O . LEU A 1 71 ? 1.695 -11.340 -0.298 1.00 63.31 71 LEU A O 1
ATOM 579 N N . LYS A 1 72 ? 3.868 -10.880 0.026 1.00 70.69 72 LYS A N 1
ATOM 580 C CA . LYS A 1 72 ? 3.997 -10.096 -1.212 1.00 70.69 72 LYS A CA 1
ATOM 581 C C . LYS A 1 72 ? 4.099 -11.025 -2.419 1.00 70.69 72 LYS A C 1
ATOM 583 O O . LYS A 1 72 ? 5.099 -11.717 -2.597 1.00 70.69 72 LYS A O 1
ATOM 588 N N . ILE A 1 73 ? 3.080 -10.986 -3.277 1.00 74.81 73 ILE A N 1
ATOM 589 C CA . ILE A 1 73 ? 2.998 -11.794 -4.507 1.00 74.81 73 ILE A CA 1
ATOM 590 C C . ILE A 1 73 ? 4.245 -11.593 -5.386 1.00 74.81 73 ILE A C 1
ATOM 592 O O . ILE A 1 73 ? 4.823 -12.567 -5.863 1.00 74.81 73 ILE A O 1
ATOM 596 N N . GLU A 1 74 ? 4.720 -10.352 -5.503 1.00 70.44 74 GLU A N 1
ATOM 597 C CA . GLU A 1 74 ? 5.921 -9.971 -6.264 1.00 70.44 74 GLU A CA 1
ATOM 598 C C . GLU A 1 74 ? 7.195 -10.692 -5.787 1.00 70.44 74 GLU A C 1
ATOM 600 O O . GLU A 1 74 ? 8.098 -10.977 -6.574 1.00 70.44 74 GLU A O 1
ATOM 605 N N . GLN A 1 75 ? 7.272 -11.028 -4.495 1.00 75.25 75 GLN A N 1
ATOM 606 C CA . GLN A 1 75 ? 8.444 -11.669 -3.898 1.00 75.25 75 GLN A CA 1
ATOM 607 C C . GLN A 1 75 ? 8.395 -13.195 -3.951 1.00 75.25 75 GLN A C 1
ATOM 609 O O . GLN A 1 75 ? 9.418 -13.851 -3.747 1.00 75.25 75 GLN A O 1
ATOM 614 N N . LEU A 1 76 ? 7.228 -13.777 -4.240 1.00 80.94 76 LEU A N 1
ATOM 615 C CA . LEU A 1 76 ? 7.063 -15.226 -4.282 1.00 80.94 76 LEU A CA 1
ATOM 616 C C . LEU A 1 76 ? 7.978 -15.852 -5.337 1.00 80.94 76 LEU A C 1
ATOM 618 O O . LEU A 1 76 ? 8.656 -16.831 -5.047 1.00 80.94 76 LEU A O 1
ATOM 622 N N . TYR A 1 77 ? 8.024 -15.272 -6.540 1.00 83.31 77 TYR A N 1
ATOM 623 C CA . TYR A 1 77 ? 8.878 -15.764 -7.621 1.00 83.31 77 TYR A CA 1
ATOM 624 C C . TYR A 1 77 ? 10.360 -15.496 -7.340 1.00 83.31 77 TYR A C 1
ATOM 626 O O . TYR A 1 77 ? 11.177 -16.410 -7.452 1.00 83.31 77 TYR A O 1
ATOM 634 N N . SER A 1 78 ? 10.721 -14.276 -6.926 1.00 79.62 78 SER A N 1
ATOM 635 C CA . SER A 1 78 ? 12.124 -13.873 -6.747 1.00 79.62 78 SER A CA 1
ATOM 636 C C . SER A 1 78 ? 12.846 -14.638 -5.633 1.00 79.62 78 SER A C 1
ATOM 638 O O . SER A 1 78 ? 14.045 -14.879 -5.748 1.00 79.62 78 SER A O 1
ATOM 640 N N . ARG A 1 79 ? 12.124 -15.090 -4.598 1.00 81.50 79 ARG A N 1
ATOM 641 C CA . ARG A 1 79 ? 12.670 -15.919 -3.507 1.00 81.50 79 ARG A CA 1
ATOM 642 C C . ARG A 1 79 ? 12.869 -17.394 -3.879 1.00 81.50 79 ARG A C 1
ATOM 644 O O . ARG A 1 79 ? 13.494 -18.130 -3.115 1.00 81.50 79 ARG A O 1
ATOM 651 N N . MET A 1 80 ? 12.334 -17.867 -5.007 1.00 85.62 80 MET A N 1
ATOM 652 C CA . MET A 1 80 ? 12.529 -19.256 -5.435 1.00 85.62 80 MET A CA 1
ATOM 653 C C . MET A 1 80 ? 13.946 -19.499 -5.957 1.00 85.62 80 MET A C 1
ATOM 655 O O . MET A 1 80 ? 14.586 -18.624 -6.528 1.00 85.62 80 MET A O 1
ATOM 659 N N . ILE A 1 81 ? 14.414 -20.743 -5.839 1.00 90.19 81 ILE A N 1
ATOM 660 C CA . ILE A 1 81 ? 15.651 -21.165 -6.501 1.00 90.19 81 ILE A CA 1
ATOM 661 C C . ILE A 1 81 ? 15.515 -21.071 -8.028 1.00 90.19 81 ILE A C 1
ATOM 663 O O . ILE A 1 81 ? 14.465 -21.395 -8.593 1.00 90.19 81 ILE A O 1
ATOM 667 N N . SER A 1 82 ? 16.604 -20.701 -8.701 1.00 87.12 82 SER A N 1
ATOM 668 C CA . SER A 1 82 ? 16.634 -20.453 -10.151 1.00 87.12 82 SER A CA 1
ATOM 669 C C . SER A 1 82 ? 16.129 -21.633 -10.990 1.00 87.12 82 SER A C 1
ATOM 671 O O . SER A 1 82 ? 15.447 -21.438 -11.993 1.00 87.12 82 SER A O 1
ATOM 673 N N . THR A 1 83 ? 16.390 -22.874 -10.566 1.00 90.38 83 THR A N 1
ATOM 674 C CA . THR A 1 83 ? 15.882 -24.075 -11.246 1.00 90.38 83 THR A CA 1
ATOM 675 C C . THR A 1 83 ? 14.356 -24.134 -11.258 1.00 90.38 83 THR A C 1
ATOM 677 O O . THR A 1 83 ? 13.781 -24.522 -12.266 1.00 90.38 83 THR A O 1
ATOM 680 N N . ARG A 1 84 ? 13.686 -23.734 -10.168 1.00 89.50 84 ARG A N 1
ATOM 681 C CA . ARG A 1 84 ? 12.215 -23.713 -10.098 1.00 89.50 84 ARG A CA 1
ATOM 682 C C . ARG A 1 84 ? 11.623 -22.524 -10.837 1.00 89.50 84 ARG A C 1
ATOM 684 O O . ARG A 1 84 ? 10.607 -22.696 -11.495 1.00 89.50 84 ARG A O 1
ATOM 691 N N . GLN A 1 85 ? 12.275 -21.364 -10.769 1.00 88.19 85 GLN A N 1
ATOM 692 C CA . GLN A 1 85 ? 11.874 -20.176 -11.529 1.00 88.19 85 GLN A CA 1
ATOM 693 C C . GLN A 1 85 ? 11.741 -20.485 -13.027 1.00 88.19 85 GLN A C 1
ATOM 695 O O . GLN A 1 85 ? 10.739 -20.140 -13.637 1.00 88.19 85 GLN A O 1
ATOM 700 N N . LYS A 1 86 ? 12.686 -21.246 -13.596 1.00 87.69 86 LYS A N 1
ATOM 701 C CA . LYS A 1 86 ? 12.657 -21.672 -15.009 1.00 87.69 86 LYS A CA 1
ATOM 702 C C . LYS A 1 86 ? 11.500 -22.612 -15.383 1.00 87.69 86 LYS A C 1
ATOM 704 O O . LYS A 1 86 ? 11.286 -22.843 -16.567 1.00 87.69 86 LYS A O 1
ATOM 709 N N . LEU A 1 87 ? 10.799 -23.190 -14.407 1.00 90.75 87 LEU A N 1
ATOM 710 C CA . LEU A 1 87 ? 9.727 -24.169 -14.626 1.00 90.75 87 LEU A CA 1
ATOM 711 C C . LEU A 1 87 ? 8.324 -23.574 -14.470 1.00 90.75 87 LEU A C 1
ATOM 713 O O . LEU A 1 87 ? 7.343 -24.289 -14.663 1.00 90.75 87 LEU A O 1
ATOM 717 N N . ILE A 1 88 ? 8.212 -22.303 -14.087 1.00 87.94 88 ILE A N 1
ATOM 718 C CA . ILE A 1 88 ? 6.930 -21.654 -13.812 1.00 87.94 88 ILE A CA 1
ATOM 719 C C . ILE A 1 88 ? 6.821 -20.335 -14.567 1.00 87.94 88 ILE A C 1
ATOM 721 O O . ILE A 1 88 ? 7.818 -19.673 -14.839 1.00 87.94 88 ILE A O 1
ATOM 725 N N . VAL A 1 89 ? 5.588 -19.932 -14.855 1.00 83.50 89 VAL A N 1
ATOM 726 C CA . VAL A 1 89 ? 5.279 -18.590 -15.350 1.00 83.50 89 VAL A CA 1
ATOM 727 C C . VAL A 1 89 ? 4.747 -17.786 -14.162 1.00 83.50 89 VAL A C 1
ATOM 729 O O . VAL A 1 89 ? 3.712 -18.167 -13.607 1.00 83.50 89 VAL A O 1
ATOM 732 N N . PRO A 1 90 ? 5.449 -16.736 -13.702 1.00 83.75 90 PRO A N 1
ATOM 733 C CA . PRO A 1 90 ? 4.971 -15.940 -12.581 1.00 83.75 90 PRO A CA 1
ATOM 734 C C . PRO A 1 90 ? 3.717 -15.144 -12.967 1.00 83.75 90 PRO A C 1
ATOM 736 O O . PRO A 1 90 ? 3.576 -14.697 -14.101 1.00 83.75 90 PRO A O 1
ATOM 739 N N . VAL A 1 91 ? 2.807 -14.950 -12.006 1.00 82.81 91 VAL A N 1
ATOM 740 C CA . VAL A 1 91 ? 1.576 -14.156 -12.206 1.00 82.81 91 VAL A CA 1
ATOM 741 C C . VAL A 1 91 ? 1.859 -12.654 -12.330 1.00 82.81 91 VAL A C 1
ATOM 743 O O . VAL A 1 91 ? 1.108 -11.928 -12.972 1.00 82.81 91 VAL A O 1
ATOM 746 N N . THR A 1 92 ? 2.956 -12.194 -11.730 1.00 80.31 92 THR A N 1
ATOM 747 C CA . THR A 1 92 ? 3.462 -10.822 -11.812 1.00 80.31 92 THR A CA 1
ATOM 748 C C . THR A 1 92 ? 4.920 -10.856 -12.236 1.00 80.31 92 THR A C 1
ATOM 750 O O . THR A 1 92 ? 5.689 -11.676 -11.730 1.00 80.31 92 THR A O 1
ATOM 753 N N . LEU A 1 93 ? 5.316 -9.945 -13.119 1.00 78.94 93 LEU A N 1
ATOM 754 C CA . LEU A 1 93 ? 6.721 -9.748 -13.460 1.00 78.94 93 LEU A CA 1
ATOM 755 C C . LEU A 1 93 ? 7.480 -9.232 -12.236 1.00 78.94 93 LEU A C 1
ATOM 757 O O . LEU A 1 93 ? 6.947 -8.454 -11.447 1.00 78.94 93 LEU A O 1
ATOM 761 N N . THR A 1 94 ? 8.734 -9.647 -12.088 1.00 78.12 94 THR A N 1
ATOM 762 C CA . THR A 1 94 ? 9.650 -8.951 -11.173 1.00 78.12 94 THR A CA 1
ATOM 763 C C . THR A 1 94 ? 9.986 -7.566 -11.730 1.00 78.12 94 THR A C 1
ATOM 765 O O . THR A 1 94 ? 9.932 -7.372 -12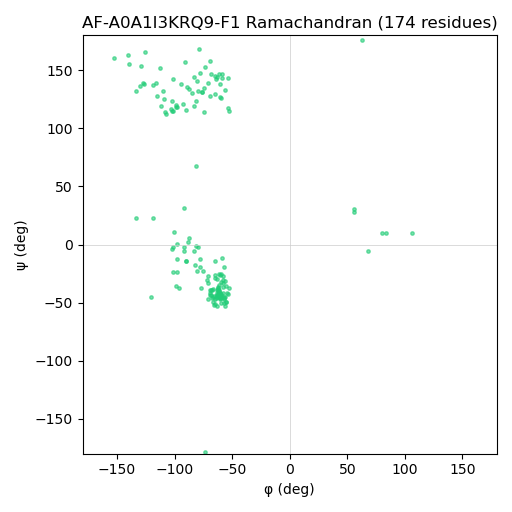.942 1.00 78.12 94 THR A O 1
ATOM 768 N N . ASP A 1 95 ? 10.412 -6.622 -10.888 1.00 75.81 95 ASP A N 1
ATOM 769 C CA . ASP A 1 95 ? 10.817 -5.275 -11.334 1.00 75.81 95 ASP A CA 1
ATOM 770 C C . ASP A 1 95 ? 11.867 -5.306 -12.454 1.00 75.81 95 ASP A C 1
ATOM 772 O O . ASP A 1 95 ? 11.818 -4.505 -13.390 1.00 75.81 95 ASP A O 1
ATOM 776 N N . ALA A 1 96 ? 12.805 -6.255 -12.379 1.00 78.62 96 ALA A N 1
ATOM 777 C CA . ALA A 1 96 ? 13.832 -6.456 -13.394 1.00 78.62 96 ALA A CA 1
ATOM 778 C C . ALA A 1 96 ? 13.226 -6.929 -14.724 1.00 78.62 96 ALA A C 1
ATOM 780 O O . ALA A 1 96 ? 13.496 -6.321 -15.756 1.00 78.62 96 ALA A O 1
ATOM 781 N N . GLN A 1 97 ? 12.364 -7.953 -14.689 1.00 81.38 97 GLN A N 1
ATOM 782 C CA . GLN A 1 97 ? 11.664 -8.450 -15.881 1.00 81.38 97 GLN A CA 1
ATOM 783 C C . GLN A 1 97 ? 10.752 -7.379 -16.480 1.00 81.38 97 GLN A C 1
ATOM 785 O O . GLN A 1 97 ? 10.776 -7.163 -17.683 1.00 81.38 97 GLN A O 1
ATOM 790 N N . TYR A 1 98 ? 10.000 -6.654 -15.648 1.00 84.62 98 TYR A N 1
ATOM 791 C CA . TYR A 1 98 ? 9.156 -5.552 -16.099 1.00 84.62 98 TYR A CA 1
ATOM 792 C C . TYR A 1 98 ? 9.983 -4.454 -16.768 1.00 84.62 98 TYR A C 1
ATOM 794 O O . TYR A 1 98 ? 9.618 -3.972 -17.835 1.00 84.62 98 TYR A O 1
ATOM 802 N N . THR A 1 99 ? 11.112 -4.065 -16.170 1.00 83.25 99 THR A N 1
ATOM 803 C CA . THR A 1 99 ? 12.002 -3.050 -16.748 1.00 83.25 99 THR A CA 1
ATOM 804 C C . THR A 1 99 ? 12.589 -3.519 -18.075 1.00 83.25 99 THR A C 1
ATOM 806 O O . THR A 1 99 ? 12.618 -2.740 -19.024 1.00 83.25 99 THR A O 1
ATOM 809 N N . GLU A 1 100 ? 13.024 -4.776 -18.158 1.00 84.75 100 GLU A N 1
ATOM 810 C CA . GLU A 1 100 ? 13.561 -5.381 -19.377 1.00 84.75 100 GLU A CA 1
ATOM 811 C C . GLU A 1 100 ? 12.503 -5.445 -20.484 1.00 84.75 100 GLU A C 1
ATOM 813 O O . GLU A 1 100 ? 12.718 -4.913 -21.573 1.00 84.75 100 GLU A O 1
ATOM 818 N N . GLU A 1 101 ? 11.328 -6.012 -20.202 1.00 86.62 101 GLU A N 1
ATOM 819 C CA . GLU A 1 101 ? 10.207 -6.058 -21.144 1.00 86.62 101 GLU A CA 1
ATOM 820 C C . GLU A 1 101 ? 9.801 -4.652 -21.586 1.00 86.62 101 GLU A C 1
ATOM 822 O O . GLU A 1 101 ? 9.593 -4.397 -22.773 1.00 86.62 101 GLU A O 1
ATOM 827 N N . TRP A 1 102 ? 9.760 -3.700 -20.653 1.00 87.44 102 TRP A N 1
ATOM 828 C CA . TRP A 1 102 ? 9.453 -2.314 -20.959 1.00 87.44 102 TRP A CA 1
ATOM 829 C C . TRP A 1 102 ? 10.550 -1.663 -21.816 1.00 87.44 102 TRP A C 1
ATOM 831 O O . TRP A 1 102 ? 10.246 -0.918 -22.741 1.00 87.44 102 TRP A O 1
ATOM 841 N N . GLN A 1 103 ? 11.830 -1.930 -21.606 1.00 84.25 103 GLN A N 1
ATOM 842 C CA . GLN A 1 103 ? 12.869 -1.369 -22.475 1.00 84.25 103 GLN A CA 1
ATOM 843 C C . GLN A 1 103 ? 12.900 -2.014 -23.867 1.00 84.25 103 GLN A C 1
ATOM 845 O O . GLN A 1 103 ? 13.216 -1.323 -24.833 1.00 84.25 103 GLN A O 1
ATOM 850 N N . ASN A 1 104 ? 12.527 -3.291 -23.973 1.00 86.00 104 ASN A N 1
ATOM 851 C CA . ASN A 1 104 ? 12.611 -4.078 -25.206 1.00 86.00 104 ASN A CA 1
ATOM 852 C C . ASN A 1 104 ? 11.431 -3.888 -26.172 1.00 86.00 104 ASN A C 1
ATOM 854 O O . ASN A 1 104 ? 11.463 -4.414 -27.286 1.00 86.00 104 ASN A O 1
ATOM 858 N N . VAL A 1 105 ? 10.393 -3.136 -25.793 1.00 87.31 105 VAL A N 1
ATOM 859 C CA . VAL A 1 105 ? 9.333 -2.757 -26.740 1.00 87.31 105 VAL A CA 1
ATOM 860 C C . VAL A 1 105 ? 9.950 -1.943 -27.874 1.00 87.31 105 VAL A C 1
ATOM 862 O O . VAL A 1 105 ? 10.601 -0.940 -27.623 1.00 87.31 105 VAL A O 1
ATOM 865 N N . SER A 1 106 ? 9.715 -2.327 -29.127 1.00 85.12 106 SER A N 1
ATOM 866 C CA . SER A 1 106 ? 10.089 -1.520 -30.291 1.00 85.12 106 SER A CA 1
ATOM 867 C C . SER A 1 106 ? 8.962 -0.556 -30.664 1.00 85.12 106 SER A C 1
ATOM 869 O O . SER A 1 106 ? 7.804 -0.967 -30.743 1.00 85.12 106 SER A O 1
ATOM 871 N N . TRP A 1 107 ? 9.285 0.701 -30.961 1.00 88.06 107 TRP A N 1
ATOM 872 C CA . TRP A 1 107 ? 8.327 1.685 -31.473 1.00 88.06 107 TRP A CA 1
ATOM 873 C C . TRP A 1 107 ? 8.962 2.557 -32.555 1.00 88.06 107 TRP A C 1
ATOM 875 O O . TRP A 1 107 ? 10.183 2.628 -32.684 1.00 88.06 107 TRP A O 1
ATOM 885 N N . GLN A 1 108 ? 8.120 3.243 -33.324 1.00 81.81 108 GLN A N 1
ATOM 886 C CA . GLN A 1 108 ? 8.567 4.257 -34.272 1.00 81.81 108 GLN A CA 1
ATOM 887 C C . GLN A 1 108 ? 8.427 5.643 -33.636 1.00 81.81 108 GLN A C 1
ATOM 889 O O . GLN A 1 108 ? 7.333 6.060 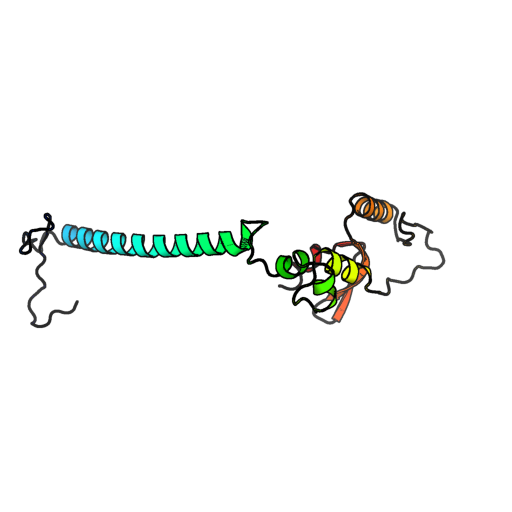-33.250 1.00 81.81 108 GLN A O 1
ATOM 894 N N . GLY A 1 109 ? 9.558 6.337 -33.491 1.00 79.81 109 GLY A N 1
ATOM 895 C CA . GLY A 1 109 ? 9.592 7.769 -33.187 1.00 79.81 109 GLY A CA 1
ATOM 896 C C . GLY A 1 109 ? 9.201 8.601 -34.412 1.00 79.81 109 GLY A C 1
ATOM 897 O O . GLY A 1 109 ? 8.907 8.052 -35.478 1.00 79.81 109 GLY A O 1
ATOM 898 N N . ARG A 1 110 ? 9.208 9.935 -34.297 1.00 82.56 110 ARG A N 1
ATOM 899 C CA . ARG A 1 110 ? 8.927 10.769 -35.480 1.00 82.56 110 ARG A CA 1
ATOM 900 C C . ARG A 1 110 ? 10.162 10.840 -36.375 1.00 82.56 110 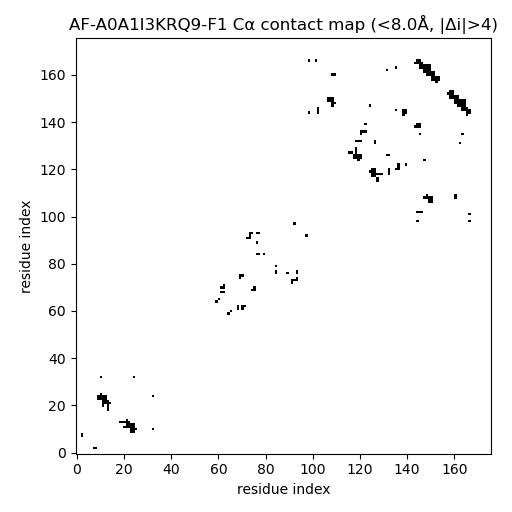ARG A C 1
ATOM 902 O O . ARG A 1 110 ? 11.294 10.855 -35.892 1.00 82.56 110 ARG A O 1
ATOM 909 N N . SER A 1 111 ? 9.940 10.938 -37.681 1.00 83.38 111 SER A N 1
ATOM 910 C CA . SER A 1 111 ? 11.012 11.083 -38.665 1.00 83.38 111 SER A CA 1
ATOM 911 C C . SER A 1 111 ? 11.860 12.333 -38.408 1.00 83.38 111 SER A C 1
ATOM 913 O O . SER A 1 111 ? 11.346 13.387 -38.019 1.00 83.38 111 SER A O 1
ATOM 915 N N . PHE A 1 112 ? 13.164 12.226 -38.657 1.00 82.50 112 PHE A N 1
ATOM 916 C CA . PHE A 1 112 ? 14.071 13.372 -38.656 1.00 82.50 112 PHE A CA 1
ATOM 917 C C . PHE A 1 112 ? 14.089 14.015 -40.048 1.00 82.50 112 PHE A C 1
ATOM 919 O O . PHE A 1 112 ? 14.213 13.280 -41.024 1.00 82.50 112 PHE A O 1
ATOM 926 N N . PRO A 1 113 ? 13.993 15.351 -40.158 1.00 82.50 113 PRO A N 1
ATOM 927 C CA . PRO A 1 113 ? 14.293 16.053 -41.403 1.00 82.50 113 PRO A CA 1
ATOM 928 C C . PRO A 1 113 ? 15.737 15.789 -41.849 1.00 82.50 113 PRO A C 1
ATOM 930 O O . PRO A 1 113 ? 16.630 15.691 -41.000 1.00 82.50 113 PRO A O 1
ATOM 933 N N . ASP A 1 114 ? 15.977 15.741 -43.160 1.00 75.81 114 ASP A N 1
ATOM 934 C CA . ASP A 1 114 ? 17.306 15.469 -43.730 1.00 75.81 114 ASP A CA 1
ATOM 935 C C . ASP A 1 114 ? 18.360 16.503 -43.293 1.00 75.81 114 ASP A C 1
ATOM 937 O O . ASP A 1 114 ? 19.517 16.163 -43.058 1.00 75.81 114 ASP A O 1
ATOM 941 N N . GLU A 1 115 ? 17.941 17.752 -43.077 1.00 77.25 115 GLU A N 1
ATOM 942 C CA . GLU A 1 115 ? 18.800 18.869 -42.654 1.00 77.25 115 GLU A CA 1
ATOM 943 C C . GLU A 1 115 ? 18.945 19.001 -41.123 1.00 77.25 115 GLU A C 1
ATOM 945 O O . GLU A 1 115 ? 19.585 19.930 -40.624 1.00 77.25 115 GLU A O 1
ATOM 950 N N . ALA A 1 116 ? 18.336 18.104 -40.338 1.00 72.75 116 ALA A N 1
ATOM 951 C CA . ALA A 1 116 ? 18.337 18.236 -38.884 1.00 72.75 116 ALA A CA 1
ATOM 952 C C . ALA A 1 116 ? 19.730 17.957 -38.278 1.00 72.75 116 ALA A C 1
ATOM 954 O O . ALA A 1 116 ? 20.368 16.962 -38.640 1.00 72.75 116 ALA A O 1
ATOM 955 N N . PRO A 1 117 ? 20.179 18.744 -37.280 1.00 73.12 117 PRO A N 1
ATOM 956 C CA . PRO A 1 117 ? 21.446 18.503 -36.594 1.00 73.12 117 PRO A CA 1
ATOM 957 C C . PRO A 1 117 ? 21.564 17.076 -36.031 1.00 73.12 117 PRO A C 1
ATOM 959 O 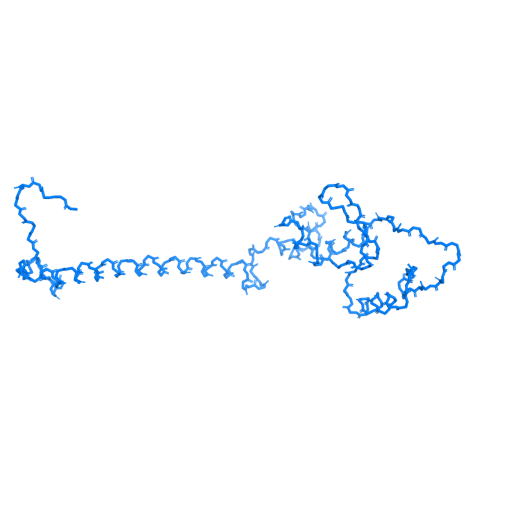O . PRO A 1 117 ? 20.596 16.498 -35.531 1.00 73.12 117 PRO A O 1
ATOM 962 N N . GLY A 1 118 ? 22.769 16.507 -36.093 1.00 78.69 118 GLY A N 1
ATOM 963 C CA . GLY A 1 118 ? 23.091 15.185 -35.546 1.00 78.69 118 GLY A CA 1
ATOM 964 C C . GLY A 1 118 ? 23.364 15.224 -34.042 1.00 78.69 118 GLY A C 1
ATOM 965 O O . GLY A 1 118 ? 24.504 15.051 -33.622 1.00 78.69 118 GLY A O 1
ATOM 966 N N . PHE A 1 119 ? 22.345 15.500 -33.226 1.00 87.31 119 PHE A N 1
ATOM 967 C CA . PHE A 1 119 ? 22.454 15.371 -31.772 1.00 87.31 119 PHE A CA 1
ATOM 968 C C . PHE A 1 119 ? 22.264 13.912 -31.367 1.00 87.31 119 PHE A C 1
ATOM 970 O O . PHE A 1 119 ? 21.221 13.336 -31.671 1.00 87.31 119 PHE A O 1
ATOM 977 N N . THR A 1 120 ? 23.237 13.343 -30.661 1.00 91.06 120 THR A N 1
ATOM 978 C CA . THR A 1 120 ? 23.230 11.926 -30.279 1.00 91.06 120 THR A CA 1
ATOM 979 C C . THR A 1 120 ? 23.507 11.775 -28.787 1.00 91.06 120 THR A C 1
ATOM 981 O O . THR A 1 120 ? 24.387 12.455 -28.258 1.00 91.06 120 THR A O 1
ATOM 984 N N . THR A 1 121 ? 22.754 10.904 -28.112 1.00 91.88 121 THR A N 1
ATOM 985 C CA . THR A 1 121 ? 22.941 10.560 -26.690 1.00 91.88 121 THR A CA 1
ATOM 986 C C . THR A 1 121 ? 24.089 9.568 -26.507 1.00 91.88 121 THR A C 1
ATOM 988 O O . THR A 1 121 ? 24.541 8.936 -27.464 1.00 91.88 121 THR A O 1
ATOM 991 N N . VAL A 1 122 ? 24.529 9.343 -25.266 1.00 91.69 122 VAL A N 1
ATOM 992 C CA . VAL A 1 122 ? 25.506 8.282 -24.941 1.00 91.69 122 VAL A CA 1
ATOM 993 C C . VAL A 1 122 ? 24.983 6.882 -25.302 1.00 91.69 122 VAL A C 1
ATOM 995 O O . VAL A 1 122 ? 25.772 5.991 -25.607 1.00 91.69 122 VAL A O 1
ATOM 998 N N . ARG A 1 123 ? 23.657 6.685 -25.322 1.00 88.56 123 ARG A N 1
ATOM 999 C CA . ARG A 1 123 ? 23.010 5.437 -25.771 1.00 88.56 123 ARG A CA 1
ATOM 1000 C C . ARG A 1 123 ? 22.920 5.312 -27.297 1.00 88.56 123 ARG A C 1
ATOM 1002 O O . ARG A 1 123 ? 22.444 4.292 -27.786 1.00 88.56 123 ARG A O 1
ATOM 1009 N N . GLY A 1 124 ? 23.370 6.320 -28.047 1.00 88.50 124 GLY A N 1
ATOM 1010 C CA . GLY A 1 124 ? 23.321 6.336 -29.509 1.00 88.50 124 GLY A CA 1
ATOM 1011 C C . GLY A 1 124 ? 21.981 6.795 -30.092 1.00 88.50 124 GLY A C 1
ATOM 1012 O O . GLY A 1 124 ? 21.777 6.682 -31.298 1.00 88.50 124 GLY A O 1
ATOM 1013 N N . GLU A 1 125 ? 21.062 7.316 -29.274 1.00 89.38 125 GLU A N 1
ATOM 1014 C CA . GLU A 1 125 ? 19.764 7.810 -29.746 1.00 89.38 125 GLU A CA 1
ATOM 1015 C C . GLU A 1 125 ? 19.949 9.176 -30.413 1.00 89.38 125 GLU A C 1
ATOM 1017 O O . GLU A 1 125 ? 20.566 10.072 -29.832 1.00 89.38 125 GLU A O 1
ATOM 1022 N N . ARG A 1 126 ? 19.396 9.366 -31.615 1.00 90.19 126 ARG A N 1
ATOM 1023 C CA . ARG A 1 126 ? 19.320 10.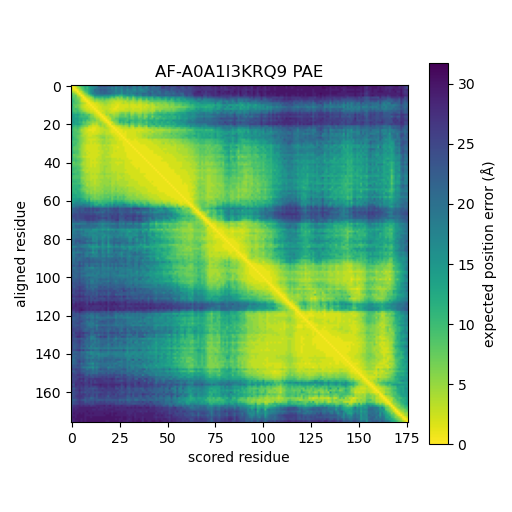695 -32.234 1.00 90.19 126 ARG A CA 1
ATOM 1024 C C . ARG A 1 126 ? 18.205 11.489 -31.559 1.00 90.19 126 ARG A C 1
ATOM 1026 O O . ARG A 1 126 ? 17.096 10.977 -31.441 1.00 90.19 126 ARG A O 1
ATOM 1033 N N . VAL A 1 127 ? 18.483 12.725 -31.154 1.00 89.38 127 VAL A N 1
ATOM 1034 C CA . VAL A 1 127 ? 17.527 13.594 -30.445 1.00 89.38 127 VAL A CA 1
ATOM 1035 C C . VAL A 1 127 ? 17.354 14.951 -31.132 1.00 89.38 127 VAL A C 1
ATOM 1037 O O . VAL A 1 127 ? 18.129 15.320 -32.014 1.00 89.38 127 VAL A O 1
ATOM 1040 N N . ARG A 1 128 ? 16.319 15.717 -30.766 1.00 88.69 128 ARG A N 1
ATOM 1041 C CA . ARG A 1 128 ? 15.964 16.986 -31.429 1.00 88.69 128 ARG A CA 1
ATOM 1042 C C . ARG A 1 128 ? 16.635 18.213 -30.830 1.00 88.69 128 ARG A C 1
ATOM 1044 O O . ARG A 1 128 ? 16.621 19.271 -31.456 1.00 88.69 128 ARG A O 1
ATOM 1051 N N . SER A 1 129 ? 17.224 18.115 -29.638 1.00 90.00 129 SER A N 1
ATOM 1052 C CA . SER A 1 129 ? 17.899 19.256 -29.009 1.00 90.00 129 SER A CA 1
ATOM 1053 C C . SER A 1 129 ? 19.020 18.860 -28.049 1.00 90.00 129 SER A C 1
ATOM 1055 O O . SER A 1 129 ? 19.048 17.758 -27.508 1.00 90.00 129 SER A O 1
ATOM 1057 N N . LYS A 1 130 ? 19.917 19.811 -27.759 1.00 90.31 130 LYS A N 1
ATOM 1058 C CA . LYS A 1 130 ? 20.956 19.652 -26.725 1.00 90.31 130 LYS A CA 1
ATOM 1059 C C . LYS A 1 130 ? 20.366 19.428 -25.329 1.00 90.31 130 LYS A C 1
ATOM 1061 O O . LYS A 1 130 ? 20.931 18.673 -24.547 1.00 90.31 130 LYS A O 1
ATOM 1066 N N . SER A 1 131 ? 19.231 20.060 -25.021 1.00 92.38 131 SER A N 1
ATOM 1067 C CA . SER A 1 131 ? 18.524 19.847 -23.753 1.00 92.38 131 SER A CA 1
ATOM 1068 C C . SER A 1 131 ? 18.057 18.399 -23.609 1.00 92.38 131 SER A C 1
ATOM 1070 O O . SER A 1 131 ? 18.134 17.842 -22.520 1.00 92.38 131 SER A O 1
ATOM 1072 N N . GLU A 1 132 ? 17.631 17.768 -24.706 1.00 91.12 132 GLU A N 1
ATOM 1073 C CA . GLU A 1 132 ? 17.260 16.353 -24.705 1.00 91.12 132 GLU A CA 1
ATOM 1074 C C . GLU A 1 132 ? 18.463 15.434 -24.486 1.00 91.12 132 GLU A C 1
ATOM 1076 O O . GLU A 1 132 ? 18.330 14.506 -23.698 1.00 91.12 132 GLU A O 1
ATOM 1081 N N . ILE A 1 133 ? 19.639 15.730 -25.064 1.00 93.88 133 ILE A N 1
ATOM 1082 C CA . ILE A 1 133 ? 20.885 14.994 -24.755 1.00 93.88 133 ILE A CA 1
ATOM 1083 C C . ILE A 1 133 ? 21.156 15.027 -23.248 1.00 93.88 133 ILE A C 1
ATOM 1085 O O . ILE A 1 133 ? 21.361 13.992 -22.626 1.00 93.88 133 ILE A O 1
ATOM 1089 N N . ILE A 1 134 ? 21.103 16.219 -22.643 1.00 93.50 134 ILE A N 1
ATOM 1090 C CA . ILE A 1 134 ? 21.382 16.392 -21.211 1.00 93.50 134 ILE A CA 1
ATOM 1091 C C . ILE A 1 134 ? 20.411 15.566 -20.360 1.00 93.50 134 ILE A C 1
ATOM 1093 O O . ILE A 1 134 ? 20.836 14.932 -19.393 1.00 93.50 134 ILE A O 1
ATOM 1097 N N . ILE A 1 135 ? 19.120 15.558 -20.706 1.00 93.00 135 ILE A N 1
ATOM 1098 C CA . ILE A 1 135 ? 18.105 14.771 -19.993 1.00 93.00 135 ILE A CA 1
ATOM 1099 C C . ILE A 1 135 ? 18.370 13.271 -20.166 1.00 93.00 135 ILE A C 1
ATOM 1101 O O . ILE A 1 135 ? 18.472 12.561 -19.167 1.00 93.00 135 ILE A O 1
ATOM 1105 N N . ALA A 1 136 ? 18.526 12.806 -21.405 1.00 93.38 136 ALA A N 1
ATOM 1106 C CA . ALA A 1 136 ? 18.782 11.415 -21.764 1.00 93.38 136 ALA A CA 1
ATOM 1107 C C . ALA A 1 136 ? 20.024 10.849 -21.057 1.00 93.38 136 ALA A C 1
ATOM 1109 O O . ALA A 1 136 ? 19.973 9.795 -20.415 1.00 93.38 136 ALA A O 1
ATOM 1110 N N . ASP A 1 137 ? 21.133 11.585 -21.112 1.00 94.69 137 ASP A N 1
ATOM 1111 C CA . ASP A 1 137 ? 22.402 11.185 -20.510 1.00 94.69 137 ASP A CA 1
ATOM 1112 C C . ASP A 1 137 ? 22.343 11.245 -18.980 1.00 94.69 137 ASP A C 1
ATOM 1114 O O . ASP A 1 137 ? 22.938 10.407 -18.299 1.00 94.69 137 ASP A O 1
ATOM 1118 N N . THR A 1 138 ? 21.588 12.193 -18.414 1.00 95.12 138 THR A N 1
ATOM 1119 C CA . THR A 1 138 ? 21.367 12.260 -16.962 1.00 95.12 138 THR A CA 1
ATOM 1120 C C . THR A 1 138 ? 20.538 11.078 -16.474 1.00 95.12 138 THR A C 1
ATOM 1122 O O . THR A 1 138 ? 20.927 10.445 -15.495 1.00 95.12 138 THR A O 1
ATOM 1125 N N . LEU A 1 139 ? 19.441 10.740 -17.159 1.00 93.31 139 LEU A N 1
ATOM 1126 C CA . LEU A 1 139 ? 18.625 9.567 -16.832 1.00 93.31 139 LEU A CA 1
ATOM 1127 C C . LEU A 1 139 ? 19.454 8.282 -16.931 1.00 93.31 139 LEU A C 1
ATOM 1129 O O . LEU A 1 139 ? 19.428 7.469 -16.009 1.00 93.31 139 LEU A O 1
ATOM 1133 N N . ASN A 1 140 ? 20.262 8.152 -17.988 1.00 92.50 140 ASN A N 1
ATOM 1134 C CA . ASN A 1 140 ? 21.173 7.024 -18.171 1.00 92.50 140 ASN A CA 1
ATOM 1135 C C . ASN A 1 140 ? 22.202 6.921 -17.029 1.00 92.50 140 ASN A C 1
ATOM 1137 O O . ASN A 1 140 ? 22.374 5.856 -16.444 1.00 92.50 140 ASN A O 1
ATOM 1141 N N . ARG A 1 141 ? 22.843 8.037 -16.656 1.00 94.44 141 ARG A N 1
ATOM 1142 C CA . ARG A 1 141 ? 23.830 8.095 -15.562 1.00 94.44 141 ARG A CA 1
ATOM 1143 C C . ARG A 1 141 ? 23.236 7.750 -14.195 1.00 94.44 141 ARG A C 1
ATOM 1145 O O . ARG A 1 141 ? 23.952 7.250 -13.333 1.00 94.44 141 ARG A O 1
ATOM 1152 N N . LEU A 1 142 ? 21.953 8.036 -13.989 1.00 93.44 142 LEU A N 1
ATOM 1153 C CA . LEU A 1 142 ? 21.221 7.702 -12.766 1.00 93.44 142 LEU A CA 1
ATOM 1154 C C . LEU A 1 142 ? 20.607 6.294 -12.796 1.00 93.44 142 LEU A C 1
ATOM 1156 O O . LEU A 1 142 ? 19.883 5.944 -11.868 1.00 93.44 142 LEU A O 1
ATOM 1160 N N . TYR A 1 143 ? 20.878 5.496 -13.836 1.00 89.00 143 TYR A N 1
ATOM 1161 C CA . TYR A 1 143 ? 20.280 4.173 -14.046 1.00 89.00 143 TYR A CA 1
ATOM 1162 C C . TYR A 1 143 ? 18.742 4.198 -14.060 1.00 89.00 143 TYR A C 1
ATOM 1164 O O . TYR A 1 143 ? 18.087 3.227 -13.685 1.00 89.00 143 TYR A O 1
ATOM 1172 N N . ILE A 1 144 ? 18.150 5.315 -14.500 1.00 89.44 144 ILE A N 1
ATOM 1173 C CA . ILE A 1 144 ? 16.700 5.461 -14.619 1.00 89.44 144 ILE A CA 1
ATOM 1174 C C . ILE A 1 144 ? 16.287 5.004 -16.025 1.00 89.44 144 ILE A C 1
ATOM 1176 O O . ILE A 1 144 ? 16.666 5.650 -17.006 1.00 89.44 144 ILE A O 1
ATOM 1180 N N . PRO A 1 145 ? 15.490 3.929 -16.158 1.00 88.25 145 PRO A N 1
ATOM 1181 C CA . PRO A 1 145 ? 15.040 3.444 -17.456 1.00 88.25 145 PRO A CA 1
ATOM 1182 C C . PRO A 1 145 ? 14.131 4.476 -18.141 1.00 88.25 145 PRO A C 1
ATOM 1184 O O . PRO A 1 145 ? 13.153 4.946 -17.549 1.00 88.25 145 PRO A O 1
ATOM 1187 N N . TYR A 1 146 ? 14.426 4.802 -19.406 1.00 90.06 146 TYR A N 1
ATOM 1188 C CA . TYR A 1 146 ? 13.602 5.702 -20.213 1.00 90.06 146 TYR A CA 1
ATOM 1189 C C . TYR A 1 146 ? 13.443 5.258 -21.669 1.00 90.06 146 TYR A C 1
ATOM 1191 O O . TYR A 1 146 ? 14.292 4.565 -22.233 1.00 90.06 146 TYR A O 1
ATOM 1199 N N . ARG A 1 147 ? 12.347 5.717 -22.282 1.00 90.12 147 ARG A N 1
ATOM 1200 C CA . ARG A 1 147 ? 12.071 5.622 -23.719 1.00 90.12 147 ARG A CA 1
ATOM 1201 C C . ARG A 1 147 ? 12.029 7.024 -24.322 1.00 90.12 147 ARG A C 1
ATOM 1203 O O . ARG A 1 147 ? 11.295 7.881 -23.818 1.00 90.12 147 ARG A O 1
ATOM 1210 N N . TYR A 1 148 ? 12.792 7.240 -25.389 1.00 89.25 148 TYR A N 1
ATOM 1211 C CA . TYR A 1 148 ? 12.774 8.474 -26.171 1.00 89.25 148 TYR A CA 1
ATOM 1212 C C . TYR A 1 148 ? 11.657 8.430 -27.230 1.00 89.25 148 TYR A C 1
ATOM 1214 O O . TYR A 1 148 ? 11.520 7.442 -27.948 1.00 89.25 148 TYR A O 1
ATOM 1222 N N . GLU A 1 149 ? 10.827 9.473 -27.319 1.00 86.31 149 GLU A N 1
ATOM 1223 C CA . GLU A 1 149 ? 9.746 9.604 -28.323 1.00 86.31 149 GLU A CA 1
ATOM 1224 C C . GLU A 1 149 ? 8.710 8.478 -28.398 1.00 86.31 149 GLU A C 1
ATOM 1226 O O . GLU A 1 149 ? 8.084 8.254 -29.441 1.00 86.31 149 GLU A O 1
ATOM 1231 N N . TYR A 1 150 ? 8.481 7.790 -27.284 1.00 87.31 150 TYR A N 1
ATOM 1232 C CA . TYR A 1 150 ? 7.474 6.738 -27.230 1.00 87.31 150 TYR A CA 1
ATOM 1233 C C . TYR A 1 150 ? 6.072 7.290 -27.573 1.00 87.31 150 TYR A C 1
ATOM 1235 O O . TYR A 1 150 ? 5.647 8.265 -26.938 1.00 87.31 150 TYR A O 1
ATOM 1243 N N . PRO A 1 151 ? 5.356 6.705 -28.556 1.00 85.69 151 PRO A N 1
ATOM 1244 C CA . PRO A 1 151 ? 4.000 7.112 -28.900 1.00 85.69 151 PRO A CA 1
ATOM 1245 C C . PRO A 1 151 ? 3.029 6.726 -27.783 1.00 85.69 151 PRO A C 1
ATOM 1247 O O . PRO A 1 151 ? 2.964 5.576 -27.353 1.00 85.69 151 PRO A O 1
ATOM 1250 N N . LEU A 1 152 ? 2.251 7.698 -27.325 1.00 83.81 152 LEU A N 1
ATOM 1251 C CA . LEU A 1 152 ? 1.182 7.526 -26.353 1.00 83.81 152 LEU A CA 1
ATOM 1252 C C . LEU A 1 152 ? -0.149 7.772 -27.048 1.00 83.81 152 LEU A C 1
ATOM 1254 O O . LEU A 1 152 ? -0.396 8.867 -27.550 1.00 83.81 152 LEU A O 1
ATOM 1258 N N . GLU A 1 153 ? -1.005 6.761 -27.056 1.00 82.31 153 GLU A N 1
ATOM 1259 C CA . GLU A 1 153 ? -2.371 6.900 -27.539 1.00 82.31 153 GLU A CA 1
ATOM 1260 C C . GLU A 1 153 ? -3.247 7.478 -26.424 1.00 82.31 153 GLU A C 1
ATOM 1262 O O . GLU A 1 153 ? -3.359 6.921 -25.330 1.00 82.31 153 GLU A O 1
ATOM 1267 N N . LEU A 1 154 ? -3.830 8.644 -26.684 1.00 82.25 154 LEU A N 1
ATOM 1268 C CA . LEU A 1 154 ? -4.746 9.316 -25.772 1.00 82.25 154 LEU A CA 1
ATOM 1269 C C . LEU A 1 154 ? -6.189 8.884 -26.057 1.00 82.25 154 LEU A C 1
ATOM 1271 O O . LEU A 1 154 ? -6.537 8.502 -27.177 1.00 82.25 154 LEU A O 1
ATOM 1275 N N . LYS A 1 155 ? -7.064 9.015 -25.051 1.00 76.62 155 LYS A N 1
ATOM 1276 C CA . LYS A 1 155 ? -8.511 8.799 -25.214 1.00 76.62 155 LYS A CA 1
ATOM 1277 C C . LYS A 1 155 ? -9.026 9.675 -26.368 1.00 76.62 155 LYS A C 1
ATOM 1279 O O . LYS A 1 155 ? -8.938 10.899 -26.302 1.00 76.62 155 LYS A O 1
ATOM 1284 N N . GLY A 1 156 ? -9.538 9.040 -27.424 1.00 78.50 156 GLY A N 1
ATOM 1285 C CA . GLY A 1 156 ? -9.966 9.710 -28.659 1.00 78.50 156 GLY A CA 1
ATOM 1286 C C . GLY A 1 156 ? -9.034 9.529 -29.865 1.00 78.50 156 GLY A C 1
ATOM 1287 O O . GLY A 1 156 ? -9.240 10.202 -30.870 1.00 78.50 156 GLY A O 1
ATOM 1288 N N . GLY A 1 157 ? -8.030 8.646 -29.786 1.00 78.56 157 GLY A N 1
ATOM 1289 C CA . GLY A 1 157 ? -7.210 8.226 -30.934 1.00 78.56 157 GLY A CA 1
ATOM 1290 C C . GLY A 1 157 ? -6.098 9.203 -31.329 1.00 78.56 157 GLY A C 1
ATOM 1291 O O . GLY A 1 157 ? -5.481 9.054 -32.381 1.00 78.56 157 GLY A O 1
ATOM 1292 N N . GLN A 1 158 ? -5.829 10.221 -30.507 1.00 81.31 158 GLN A N 1
ATOM 1293 C CA . GLN A 1 158 ? -4.712 11.141 -30.727 1.00 81.31 158 GLN A CA 1
ATOM 1294 C C . GLN A 1 158 ? -3.403 10.503 -30.257 1.00 81.31 158 GLN A C 1
ATOM 1296 O O . GLN A 1 158 ? -3.327 10.012 -29.132 1.00 81.31 158 GLN A O 1
ATOM 1301 N N . ILE A 1 159 ? -2.358 10.563 -31.087 1.00 81.19 159 ILE A N 1
ATOM 1302 C CA . ILE A 1 159 ? -1.023 10.059 -30.743 1.00 81.19 159 ILE A CA 1
ATOM 1303 C C . ILE A 1 159 ? -0.139 11.221 -30.290 1.00 81.19 159 ILE A C 1
ATOM 1305 O O . ILE A 1 159 ? 0.135 12.161 -31.041 1.00 81.19 159 ILE A O 1
ATOM 1309 N N . PHE A 1 160 ? 0.346 11.139 -29.056 1.00 81.38 160 PHE A N 1
ATOM 1310 C CA . PHE A 1 160 ? 1.278 12.093 -28.474 1.00 81.38 160 PHE A CA 1
ATOM 1311 C C . PHE A 1 160 ? 2.659 11.460 -28.303 1.00 81.38 160 PHE A C 1
ATOM 1313 O O . PHE A 1 160 ? 2.785 10.384 -27.733 1.00 81.38 160 PHE A O 1
ATOM 1320 N N . HIS A 1 161 ? 3.714 12.147 -28.737 1.00 78.75 161 HIS A N 1
ATOM 1321 C CA . HIS A 1 161 ? 5.091 11.699 -28.524 1.00 78.75 161 HIS A CA 1
ATOM 1322 C C . HIS A 1 161 ? 5.740 12.590 -27.474 1.00 78.75 161 HIS A C 1
ATOM 1324 O O . HIS A 1 161 ? 5.971 13.777 -27.716 1.00 78.75 161 HIS A O 1
ATOM 1330 N N . ARG A 1 162 ? 6.034 12.026 -26.302 1.00 78.50 162 ARG A N 1
ATOM 1331 C CA . ARG A 1 162 ? 6.795 12.723 -25.259 1.00 78.50 162 ARG A CA 1
ATOM 1332 C C . ARG A 1 162 ? 8.289 12.587 -25.548 1.00 78.50 162 ARG A C 1
ATOM 1334 O O . ARG A 1 162 ? 8.716 11.518 -25.964 1.00 78.50 162 ARG A O 1
ATOM 1341 N N . SER A 1 163 ? 9.085 13.622 -25.265 1.00 77.25 163 SER A N 1
ATOM 1342 C CA . SER A 1 163 ? 10.545 13.551 -25.425 1.00 77.25 163 SER A CA 1
ATOM 1343 C C . SER A 1 163 ? 11.150 12.391 -24.624 1.00 77.25 163 SER A C 1
ATOM 1345 O O . SER A 1 163 ? 11.795 11.538 -25.212 1.00 77.25 163 SER A O 1
ATOM 1347 N N . HIS A 1 164 ? 10.866 12.282 -23.321 1.00 81.62 164 HIS A N 1
ATOM 1348 C CA . HIS A 1 164 ? 11.314 11.165 -22.478 1.00 81.62 164 HIS A CA 1
ATOM 1349 C C . HIS A 1 164 ? 10.167 10.623 -21.623 1.00 81.62 164 HIS A C 1
ATOM 1351 O O . HIS A 1 164 ? 9.473 11.390 -20.955 1.00 81.62 164 HIS A O 1
ATOM 1357 N N . SER A 1 165 ? 9.988 9.304 -21.601 1.00 79.00 165 SER A N 1
ATOM 1358 C CA . SER A 1 165 ? 9.064 8.611 -20.690 1.00 79.00 165 SER A CA 1
ATOM 1359 C C . SER A 1 165 ? 9.855 7.705 -19.754 1.00 79.00 165 SER A C 1
ATOM 1361 O O . SER A 1 165 ? 10.778 7.054 -20.227 1.00 79.00 165 SER A O 1
ATOM 1363 N N . THR A 1 166 ? 9.514 7.642 -18.463 1.00 78.38 166 THR A N 1
ATOM 1364 C CA . THR A 1 166 ? 10.141 6.734 -17.479 1.00 78.38 166 THR A CA 1
ATOM 1365 C C . THR A 1 166 ? 9.146 5.674 -17.012 1.00 78.38 166 THR A C 1
ATOM 1367 O O . THR A 1 166 ? 7.939 5.929 -16.977 1.00 78.38 166 THR A O 1
ATOM 1370 N N . ALA A 1 167 ? 9.632 4.495 -16.619 1.00 67.31 167 ALA A N 1
ATOM 1371 C CA . ALA A 1 167 ? 8.782 3.342 -16.297 1.00 67.31 167 ALA A CA 1
ATOM 1372 C C . ALA A 1 167 ? 7.743 3.606 -15.178 1.00 67.31 167 ALA A C 1
ATOM 1374 O O . ALA A 1 167 ? 6.622 3.110 -15.252 1.00 67.31 167 ALA A O 1
ATOM 1375 N N . HIS A 1 168 ? 8.069 4.445 -14.187 1.00 56.97 168 HIS A N 1
ATOM 1376 C CA . HIS A 1 168 ? 7.171 4.779 -13.068 1.00 56.97 168 HIS A CA 1
ATOM 1377 C C . HIS A 1 168 ? 6.039 5.754 -13.457 1.00 56.97 168 HIS A C 1
ATOM 1379 O O . HIS A 1 168 ? 4.993 5.796 -12.820 1.00 56.97 168 HIS A O 1
ATOM 1385 N N . SER A 1 169 ? 6.222 6.532 -14.530 1.00 48.25 169 SER A N 1
ATOM 1386 C CA . SER A 1 169 ? 5.334 7.650 -14.895 1.00 48.25 169 SER A CA 1
ATOM 1387 C C . SER A 1 169 ? 4.051 7.261 -15.650 1.00 48.25 169 SER A C 1
ATOM 1389 O O . SER A 1 169 ? 3.249 8.136 -15.970 1.00 48.25 169 SER A O 1
ATOM 1391 N N . ILE A 1 170 ? 3.842 5.970 -15.940 1.00 48.94 170 ILE A N 1
ATOM 1392 C CA . ILE A 1 170 ? 2.693 5.475 -16.727 1.00 48.94 170 ILE A CA 1
ATOM 1393 C C . ILE A 1 170 ? 1.555 4.944 -15.835 1.00 48.94 170 ILE A C 1
ATOM 1395 O O . ILE A 1 170 ? 0.392 4.990 -16.241 1.00 48.94 170 ILE A O 1
ATOM 1399 N N . LEU A 1 171 ? 1.849 4.528 -14.5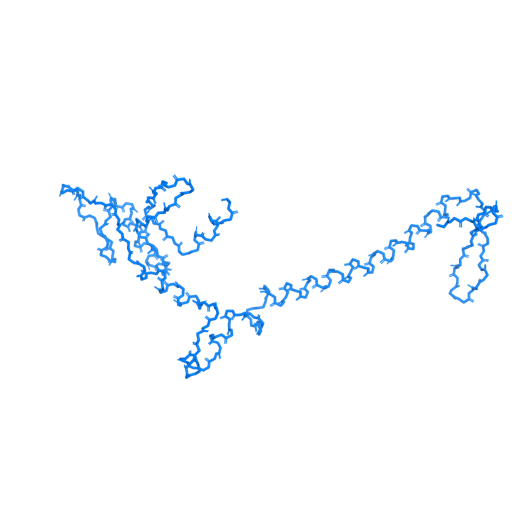96 1.00 40.38 171 LEU A N 1
ATOM 1400 C CA . LEU A 1 171 ? 0.837 4.006 -13.664 1.00 40.38 171 LEU A CA 1
ATOM 1401 C C . LEU A 1 171 ? -0.209 5.060 -13.257 1.00 40.38 171 LEU A C 1
ATOM 1403 O O . LEU A 1 171 ? -1.353 4.712 -12.983 1.00 40.38 171 LEU A O 1
ATOM 1407 N N . ASP A 1 172 ? 0.144 6.346 -13.292 1.00 40.53 172 ASP A N 1
ATOM 1408 C CA . ASP A 1 172 ? -0.744 7.437 -12.864 1.00 40.53 172 ASP A CA 1
ATOM 1409 C C . ASP A 1 172 ? -1.754 7.865 -13.954 1.00 40.53 172 ASP A C 1
ATOM 1411 O O . ASP A 1 172 ? -2.779 8.481 -13.669 1.00 40.53 172 ASP A O 1
ATOM 1415 N N . ASN A 1 173 ? -1.514 7.502 -15.222 1.00 40.88 173 ASN A N 1
ATOM 1416 C CA . ASN A 1 173 ? -2.330 7.971 -16.352 1.00 40.88 173 ASN A CA 1
ATOM 1417 C C . ASN A 1 173 ? -3.362 6.945 -16.859 1.00 40.88 173 ASN A C 1
ATOM 1419 O O . ASN A 1 173 ? -4.134 7.255 -17.762 1.00 40.88 173 ASN A O 1
ATOM 1423 N N . SER A 1 174 ? -3.396 5.736 -16.282 1.00 36.19 174 SER A N 1
ATOM 1424 C CA . SER A 1 174 ? -4.417 4.714 -16.592 1.00 36.19 174 SER A CA 1
ATOM 1425 C C . SER A 1 174 ? -5.646 4.771 -15.668 1.00 36.19 174 SER A C 1
ATOM 1427 O O . SER A 1 174 ? -6.597 4.023 -15.880 1.00 36.19 174 SER A O 1
ATOM 1429 N N . SER A 1 175 ? -5.660 5.679 -14.682 1.00 35.03 175 SER A N 1
ATOM 1430 C CA . SER A 1 175 ? -6.713 5.782 -13.652 1.00 35.03 175 SER A CA 1
ATOM 1431 C C . SER A 1 175 ? -7.472 7.121 -13.634 1.00 35.03 175 SER A C 1
ATOM 1433 O O . SER A 1 175 ?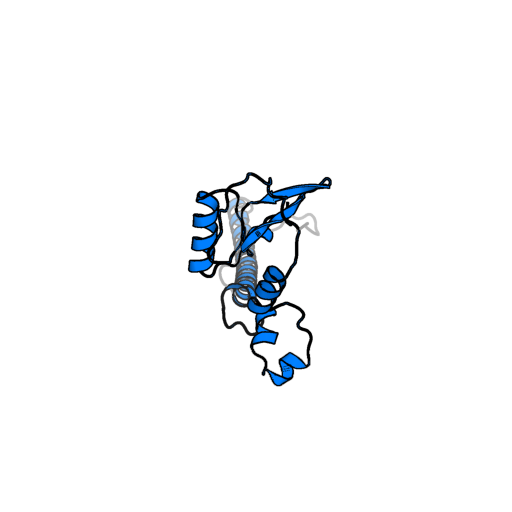 -8.066 7.470 -12.614 1.00 35.03 175 SER A O 1
ATOM 1435 N N . ARG A 1 176 ? -7.497 7.881 -14.739 1.00 33.38 176 ARG A N 1
ATOM 1436 C CA . ARG A 1 176 ? -8.368 9.067 -14.891 1.00 33.38 176 ARG A CA 1
ATOM 1437 C C . ARG A 1 176 ? -9.096 9.075 -16.229 1.00 33.38 176 ARG A C 1
ATOM 1439 O O . ARG A 1 176 ? -8.469 8.795 -17.274 1.00 33.38 176 ARG A O 1
#

Nearest PDB structures (foldseek):
  7lo5-assembly1_A  TM=5.575E-01  e=2.418E+00  Deinococcus wulumuqiensis
  7lvv-assembly1_B  TM=5.606E-01  e=5.717E+00  Deinococcus wulumuqiensis
  7lo5-assembly1_B  TM=5.531E-01  e=9.089E+00  Deinococcus wulumuqiensis

Sequence (176 aa):
MHPVDGRPPQFYHITNPKDFNGTYIPRAQISFIKKLAQKDYDLKLIKILQAQVRALDKLIDISLSKPDSELKIEQLYSRMISTRQKLIVPVTLTDAQYTEEWQNVSWQGRSFPDEAPGFTTVRGERVRSKSEIIIADTLNRLYIPYRYEYPLELKGGQIFHRSHSTAHSILDNSSR

Radius of gyration: 33.28 Å; Cα contacts (8 Å, |Δi|>4): 133; chains: 1; bounding box: 74×44×86 Å